Protein AF-A0A809XY96-F1 (afdb_monomer_lite)

Foldseek 3Di:
DPPPQDWDWAAALVNPGTDTDGDDPPVVVVVVNVVRNLDDDPVVVVVLVVLLVVVLVVLLVLLVVLLVVQAADDDPVLSVVLNVLLVVVSVVCSVCLPPPLLVLCPVVSPDSFRNVLVSVLSSVLSNQLSVLSSVVSNDRYSVCSVVCSVPSVVSSVVSSVVSSVVSSCVRVVD

Sequence (174 aa):
MVANTPQMQVTHACGHSAMRVKSQHDTLMEIRIRTARRTLCEACLTAHKAKRDCMVSNSVQRTKEAAAATKLIGSKKQIEWASRIREKWLYIVKRELPTQVLFSFDKVRGADVSPEAIEQAATTVLAVRLAAIDDVVTHSQAAWWIDFRDHLESMVNRLTDVAIKSECSALLNK

Structure (mmCIF, N/CA/C/O backbone):
data_AF-A0A809XY96-F1
#
_entry.id   AF-A0A809XY96-F1
#
loop_
_atom_site.group_PDB
_atom_site.id
_atom_site.type_symbol
_atom_site.label_atom_id
_atom_site.label_alt_id
_atom_site.label_comp_id
_atom_site.label_asym_id
_atom_site.label_entity_id
_atom_site.label_seq_id
_atom_site.pdbx_PDB_ins_code
_atom_site.Cartn_x
_atom_site.Cartn_y
_atom_site.Cartn_z
_atom_site.occupancy
_atom_site.B_iso_or_equiv
_atom_site.auth_seq_id
_atom_site.auth_comp_id
_atom_site.auth_asym_id
_atom_site.auth_atom_id
_atom_site.pdbx_PDB_model_num
ATOM 1 N N . MET A 1 1 ? 47.853 14.401 -22.609 1.00 38.56 1 MET A N 1
ATOM 2 C CA . MET A 1 1 ? 46.687 14.471 -23.516 1.00 38.56 1 MET A CA 1
ATOM 3 C C . MET A 1 1 ? 45.560 13.664 -22.892 1.00 38.56 1 MET A C 1
ATOM 5 O O . MET A 1 1 ? 45.713 12.459 -22.753 1.00 38.56 1 MET A O 1
ATOM 9 N N . VAL A 1 2 ? 44.486 14.305 -22.421 1.00 44.06 2 VAL A N 1
ATOM 10 C CA . VAL A 1 2 ? 43.317 13.579 -21.895 1.00 44.06 2 VAL A CA 1
ATOM 11 C C . VAL A 1 2 ? 42.515 13.112 -23.102 1.00 44.06 2 VAL A C 1
ATOM 13 O O . VAL A 1 2 ? 41.943 13.932 -23.815 1.00 44.06 2 VAL A O 1
ATOM 16 N N . ALA A 1 3 ? 42.536 11.811 -23.384 1.00 49.16 3 ALA A N 1
ATOM 17 C CA . ALA A 1 3 ? 41.718 11.235 -24.439 1.00 49.16 3 ALA A CA 1
ATOM 18 C C . ALA A 1 3 ? 40.238 11.449 -24.083 1.00 49.16 3 ALA A C 1
ATOM 20 O O . ALA A 1 3 ? 39.727 10.844 -23.139 1.00 49.16 3 ALA A O 1
ATOM 21 N N . ASN A 1 4 ? 39.557 12.333 -24.817 1.00 55.75 4 ASN A N 1
ATOM 22 C CA . ASN A 1 4 ? 38.108 12.482 -24.741 1.00 55.75 4 ASN A CA 1
ATOM 23 C C . ASN A 1 4 ? 37.480 11.205 -25.296 1.00 55.75 4 ASN A C 1
ATOM 25 O O . ASN A 1 4 ? 37.310 11.049 -26.502 1.00 55.75 4 ASN A O 1
ATOM 29 N N . THR A 1 5 ? 37.184 10.258 -24.410 1.00 57.81 5 THR A N 1
ATOM 30 C CA . THR A 1 5 ? 36.438 9.053 -24.765 1.00 57.81 5 THR A CA 1
ATOM 31 C C . THR A 1 5 ? 35.071 9.491 -25.300 1.00 57.81 5 THR A C 1
ATOM 33 O O . THR A 1 5 ? 34.410 10.287 -24.620 1.00 57.81 5 THR A O 1
ATOM 36 N N . PRO A 1 6 ? 34.628 9.021 -26.483 1.00 65.25 6 PRO A N 1
ATOM 37 C CA . PRO A 1 6 ? 33.339 9.418 -27.034 1.00 65.25 6 PRO A CA 1
ATOM 38 C C . PRO A 1 6 ? 32.224 9.139 -26.018 1.00 65.25 6 PRO A C 1
ATOM 40 O O . PRO A 1 6 ? 32.164 8.070 -25.402 1.00 65.25 6 PRO A O 1
ATOM 43 N N . GLN A 1 7 ? 31.383 10.147 -25.781 1.00 68.12 7 GLN A N 1
ATOM 44 C CA . GLN A 1 7 ? 30.217 10.024 -24.912 1.00 68.12 7 GLN A CA 1
ATOM 45 C C . GLN A 1 7 ? 29.059 9.471 -25.734 1.00 68.12 7 GLN A C 1
ATOM 47 O O . GLN A 1 7 ? 28.721 10.026 -26.778 1.00 68.12 7 GLN A O 1
ATOM 52 N N . MET A 1 8 ? 28.446 8.397 -25.249 1.00 74.00 8 MET A N 1
ATOM 53 C CA . MET A 1 8 ? 27.261 7.802 -25.855 1.00 74.00 8 MET A CA 1
ATOM 54 C C . MET A 1 8 ? 26.033 8.132 -25.004 1.00 74.00 8 MET A C 1
ATOM 56 O O . MET A 1 8 ? 26.134 8.349 -23.792 1.00 74.00 8 MET A O 1
ATOM 60 N N . GLN A 1 9 ? 24.870 8.192 -25.644 1.00 81.75 9 GLN A N 1
ATOM 61 C CA . GLN A 1 9 ? 23.591 8.412 -24.978 1.00 81.75 9 GLN A CA 1
ATOM 62 C C . GLN A 1 9 ? 22.788 7.117 -24.992 1.00 81.75 9 GLN A C 1
ATOM 64 O O . GLN A 1 9 ? 22.601 6.511 -26.044 1.00 81.75 9 GLN A O 1
ATOM 69 N N . VAL A 1 10 ? 22.323 6.698 -23.818 1.00 81.69 10 VAL A N 1
ATOM 70 C CA . VAL A 1 10 ? 21.462 5.523 -23.660 1.00 81.69 10 VAL A CA 1
ATOM 71 C C . 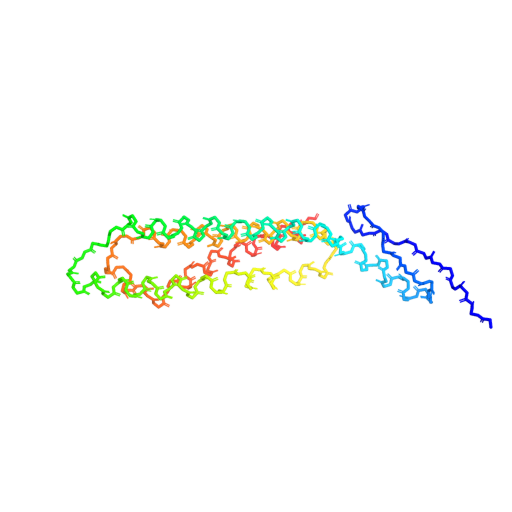VAL A 1 10 ? 20.149 5.972 -23.038 1.00 81.69 10 VAL A C 1
ATOM 73 O O . VAL A 1 10 ? 20.136 6.492 -21.927 1.00 81.69 10 VAL A O 1
ATOM 76 N N . THR A 1 11 ? 19.040 5.780 -23.741 1.00 85.75 11 THR A N 1
ATOM 77 C CA . THR A 1 11 ? 17.718 6.217 -23.279 1.00 85.75 11 THR A CA 1
ATOM 78 C C . THR A 1 11 ? 17.179 5.307 -22.175 1.00 85.75 11 THR A C 1
ATOM 80 O O . THR A 1 11 ? 17.268 4.082 -22.276 1.00 85.75 11 THR A O 1
ATOM 83 N N . HIS A 1 12 ? 16.610 5.904 -21.124 1.00 87.50 12 HIS A N 1
ATOM 84 C CA . HIS A 1 12 ? 15.863 5.175 -20.097 1.00 87.50 12 HIS A CA 1
ATOM 85 C C . HIS A 1 12 ? 14.611 4.504 -20.676 1.00 87.50 12 HIS A C 1
ATOM 87 O O . HIS A 1 12 ? 14.093 4.920 -21.713 1.00 87.50 12 HIS A O 1
ATOM 93 N N . ALA A 1 13 ? 14.065 3.525 -19.955 1.00 85.50 13 ALA A N 1
ATOM 94 C CA . ALA A 1 13 ? 12.859 2.793 -20.346 1.00 85.50 13 ALA A CA 1
ATOM 95 C C . ALA A 1 13 ? 11.656 3.707 -20.645 1.00 85.50 13 ALA A C 1
ATOM 97 O O . ALA A 1 13 ? 10.836 3.402 -21.502 1.00 85.50 13 ALA A O 1
ATOM 98 N N . CYS A 1 14 ? 11.565 4.846 -19.954 1.00 84.44 14 CYS A N 1
ATOM 99 C CA . CYS A 1 14 ? 10.490 5.823 -20.118 1.00 84.44 14 CYS A CA 1
ATOM 100 C C . CYS A 1 14 ? 10.635 6.733 -21.347 1.00 84.44 14 CYS A C 1
ATOM 102 O O . CYS A 1 14 ? 9.765 7.562 -21.579 1.00 84.44 14 CYS A O 1
ATOM 104 N N . GLY A 1 15 ? 11.748 6.684 -22.086 1.00 84.31 15 GLY A N 1
ATOM 105 C CA . GLY A 1 15 ? 11.972 7.534 -23.265 1.00 84.31 15 GLY A CA 1
ATOM 106 C C . GLY A 1 15 ? 12.266 9.017 -22.979 1.00 84.31 15 GLY A C 1
ATOM 107 O O . GLY A 1 15 ? 12.839 9.692 -23.826 1.00 84.31 15 GLY A O 1
ATOM 108 N N . HIS A 1 16 ? 11.929 9.529 -21.791 1.00 84.69 16 HIS A N 1
ATOM 109 C CA . HIS A 1 16 ? 12.021 10.959 -21.456 1.00 84.69 16 HIS A CA 1
ATOM 110 C C . HIS A 1 16 ? 13.439 11.532 -21.349 1.00 84.69 16 HIS A C 1
ATOM 112 O O . HIS A 1 16 ? 13.625 12.737 -21.503 1.00 84.69 16 HIS A O 1
ATOM 118 N N . SER A 1 17 ? 14.441 10.714 -21.024 1.00 83.44 17 SER A N 1
ATOM 119 C CA . SER A 1 17 ? 15.819 11.185 -20.903 1.00 83.44 17 SER A CA 1
ATOM 120 C C . SER A 1 17 ? 16.831 10.105 -21.257 1.00 83.44 17 SER A C 1
ATOM 122 O O . SER A 1 17 ? 16.556 8.902 -21.174 1.00 83.44 17 SER A O 1
ATOM 124 N N . ALA A 1 18 ? 18.024 10.555 -21.645 1.00 82.56 18 ALA A N 1
ATOM 125 C CA . ALA A 1 18 ? 19.158 9.693 -21.922 1.00 82.56 18 ALA A CA 1
ATOM 126 C C . ALA A 1 18 ? 20.246 9.833 -20.854 1.00 82.56 18 ALA A C 1
ATOM 128 O O . ALA A 1 18 ? 20.641 10.934 -20.469 1.00 82.56 18 ALA A O 1
ATOM 129 N N . MET A 1 19 ? 20.763 8.694 -20.410 1.00 79.75 19 MET A N 1
ATOM 130 C CA . MET A 1 19 ? 21.943 8.591 -19.573 1.00 79.75 19 MET A CA 1
ATOM 131 C C . MET A 1 19 ? 23.186 8.810 -20.437 1.00 79.75 19 MET A C 1
ATOM 133 O O . MET A 1 19 ? 23.412 8.097 -21.419 1.00 79.75 19 MET A O 1
ATOM 137 N N . ARG A 1 20 ? 24.017 9.786 -20.060 1.00 78.31 20 ARG A N 1
ATOM 138 C CA . ARG A 1 20 ? 25.337 9.967 -20.672 1.00 78.31 20 ARG A CA 1
ATOM 139 C C . ARG A 1 20 ? 26.291 8.932 -20.100 1.00 78.31 20 ARG A C 1
ATOM 141 O O . ARG A 1 20 ? 26.552 8.912 -18.898 1.00 78.31 20 ARG A O 1
ATOM 148 N N . VAL A 1 21 ? 26.826 8.084 -20.965 1.00 79.12 21 VAL A N 1
ATOM 149 C CA . VAL A 1 21 ? 27.772 7.038 -20.583 1.00 79.12 21 VAL A CA 1
ATOM 150 C C . VAL A 1 21 ? 29.078 7.235 -21.339 1.00 79.12 21 VAL A C 1
ATOM 152 O O . VAL A 1 21 ? 29.092 7.591 -22.516 1.00 79.12 21 VAL A O 1
ATOM 155 N N . LYS A 1 22 ? 30.203 7.036 -20.649 1.00 78.44 22 LYS A N 1
ATOM 156 C CA . LYS A 1 22 ? 31.502 6.949 -21.324 1.00 78.44 22 LYS A CA 1
ATOM 157 C C . LYS A 1 22 ? 31.507 5.666 -22.146 1.00 78.44 22 LYS A C 1
ATOM 159 O O . LYS A 1 22 ? 31.101 4.638 -21.606 1.00 78.44 22 LYS A O 1
ATOM 164 N N . SER A 1 23 ? 31.979 5.716 -23.389 1.00 74.00 23 SER A N 1
ATOM 165 C CA . SER A 1 23 ? 32.226 4.500 -24.165 1.00 74.00 23 SER A CA 1
ATOM 166 C C . SER A 1 23 ? 33.190 3.588 -23.394 1.00 74.00 23 SER A C 1
ATOM 168 O O . SER A 1 23 ? 34.239 4.039 -22.931 1.00 74.00 23 SER A O 1
ATOM 170 N N . GLN A 1 24 ? 32.813 2.324 -23.206 1.00 75.94 24 GLN A N 1
ATOM 171 C CA . GLN A 1 24 ? 33.627 1.279 -22.566 1.00 75.94 24 GLN A CA 1
ATOM 172 C C . GLN A 1 24 ? 33.631 0.031 -23.459 1.00 75.94 24 GLN A C 1
ATOM 174 O O . GLN A 1 24 ? 32.971 0.030 -24.494 1.00 75.94 24 GLN A O 1
ATOM 179 N N . HIS A 1 25 ? 34.347 -1.023 -23.053 1.00 79.69 25 HIS A N 1
ATOM 180 C CA . HIS A 1 25 ? 34.259 -2.339 -23.696 1.00 79.69 25 HIS A CA 1
ATOM 181 C C . HIS A 1 25 ? 32.806 -2.819 -23.822 1.00 79.69 25 HIS A C 1
ATOM 183 O O . HIS A 1 25 ? 31.991 -2.578 -22.925 1.00 79.69 25 HIS A O 1
ATOM 189 N N . ASP A 1 26 ? 32.524 -3.541 -24.906 1.00 80.06 26 ASP A N 1
ATOM 190 C CA . ASP A 1 26 ? 31.181 -3.935 -25.347 1.00 80.06 26 ASP A CA 1
ATOM 191 C C . ASP A 1 26 ? 30.330 -4.548 -24.229 1.00 80.06 26 ASP A C 1
ATOM 193 O O . ASP A 1 26 ? 29.201 -4.117 -24.007 1.00 80.06 26 ASP A O 1
ATOM 197 N N . THR A 1 27 ? 30.893 -5.448 -23.417 1.00 81.31 27 THR A N 1
ATOM 198 C CA . THR A 1 27 ? 30.179 -6.075 -22.291 1.00 81.31 27 THR A CA 1
ATOM 199 C C . THR A 1 27 ? 29.677 -5.061 -21.255 1.00 81.31 27 THR A C 1
ATOM 201 O O . THR A 1 27 ? 28.559 -5.173 -20.752 1.00 81.31 27 THR A O 1
ATOM 204 N N . LEU A 1 28 ? 30.476 -4.039 -20.924 1.00 82.00 28 LEU A N 1
ATOM 205 C CA . LEU A 1 28 ? 30.060 -2.992 -19.982 1.00 82.00 28 LEU A CA 1
ATOM 206 C C . LEU A 1 28 ? 29.006 -2.075 -20.604 1.00 82.00 28 LEU A C 1
ATOM 208 O O . LEU A 1 28 ? 28.099 -1.617 -19.905 1.00 82.00 28 LEU A O 1
ATOM 212 N N . MET A 1 29 ? 29.103 -1.818 -21.909 1.00 82.00 29 MET A N 1
ATOM 213 C CA . MET A 1 29 ? 28.089 -1.058 -22.639 1.00 82.00 29 MET A CA 1
ATOM 214 C C . MET A 1 29 ? 26.757 -1.800 -22.697 1.00 82.00 29 MET A C 1
ATOM 216 O O . MET A 1 29 ? 25.725 -1.204 -22.388 1.00 82.00 29 MET A O 1
ATOM 220 N N . GLU A 1 30 ? 26.763 -3.103 -22.963 1.00 83.62 30 GLU A N 1
ATOM 221 C CA . GLU A 1 30 ? 25.562 -3.938 -22.914 1.00 83.62 30 GLU A CA 1
ATOM 222 C C . GLU A 1 30 ? 24.899 -3.923 -21.536 1.00 83.62 30 GLU A C 1
ATOM 224 O O . GLU A 1 30 ? 23.676 -3.793 -21.444 1.00 83.62 30 GLU A O 1
A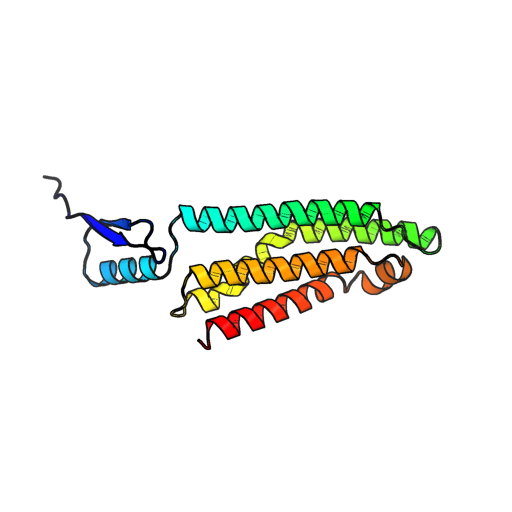TOM 229 N N . ILE A 1 31 ? 25.686 -3.992 -20.455 1.00 84.69 31 ILE A N 1
ATOM 230 C CA . ILE A 1 31 ? 25.160 -3.887 -19.087 1.00 84.69 31 ILE A CA 1
ATOM 231 C C . ILE A 1 31 ? 24.466 -2.537 -18.882 1.00 84.69 31 ILE A C 1
ATOM 233 O O . ILE A 1 31 ? 23.356 -2.498 -18.350 1.00 84.69 31 ILE A O 1
ATOM 237 N N . ARG A 1 32 ? 25.065 -1.424 -19.323 1.00 82.88 32 ARG A N 1
ATOM 238 C CA . ARG A 1 32 ? 24.444 -0.094 -19.185 1.00 82.88 32 ARG A CA 1
ATOM 239 C C . ARG A 1 32 ? 23.175 0.049 -20.019 1.00 82.88 32 ARG A C 1
ATOM 241 O O . ARG A 1 32 ? 22.190 0.581 -19.513 1.00 82.88 32 ARG A O 1
ATOM 248 N N . ILE A 1 33 ? 23.176 -0.455 -21.251 1.00 83.50 33 ILE A N 1
ATOM 249 C CA . ILE A 1 33 ? 21.995 -0.474 -22.125 1.00 83.50 33 ILE A CA 1
ATOM 250 C C . ILE A 1 33 ? 20.871 -1.285 -21.480 1.00 83.50 33 ILE A C 1
ATOM 252 O O . ILE A 1 33 ? 19.732 -0.820 -21.410 1.00 83.50 33 ILE A O 1
ATOM 256 N N . ARG A 1 34 ? 21.187 -2.466 -20.942 1.00 83.75 34 ARG A N 1
ATOM 257 C CA . ARG A 1 34 ? 20.223 -3.314 -20.234 1.00 83.75 34 ARG A CA 1
ATOM 258 C C . ARG A 1 34 ? 19.663 -2.619 -18.994 1.00 83.75 34 ARG A C 1
ATOM 260 O O . ARG A 1 34 ? 18.456 -2.646 -18.781 1.00 83.75 34 ARG A O 1
ATOM 267 N N . THR A 1 35 ? 20.512 -1.961 -18.209 1.00 83.06 35 THR A N 1
ATOM 268 C CA . THR A 1 35 ? 20.085 -1.199 -17.027 1.00 83.06 35 THR A CA 1
ATOM 269 C C . THR A 1 35 ? 19.172 -0.039 -17.407 1.00 83.06 35 THR A C 1
ATOM 271 O O . THR A 1 35 ? 18.123 0.137 -16.791 1.00 83.06 35 THR A O 1
ATOM 274 N N . ALA A 1 36 ? 19.509 0.728 -18.444 1.00 83.56 36 ALA A N 1
ATOM 275 C CA . ALA A 1 36 ? 18.676 1.837 -18.899 1.00 83.56 36 ALA A CA 1
ATOM 276 C C . ALA A 1 36 ? 17.294 1.359 -19.376 1.00 83.56 36 ALA A C 1
ATOM 278 O O . ALA A 1 36 ? 16.284 1.949 -19.003 1.00 83.56 36 ALA A O 1
ATOM 279 N N . ARG A 1 37 ? 17.225 0.227 -20.090 1.00 82.94 37 ARG A N 1
ATOM 280 C CA . ARG A 1 37 ? 15.957 -0.407 -20.503 1.00 82.94 37 ARG A CA 1
ATOM 281 C C . ARG A 1 37 ? 15.093 -0.900 -19.338 1.00 82.94 37 ARG A C 1
ATOM 283 O O . ARG A 1 37 ? 13.893 -1.071 -19.512 1.00 82.94 37 ARG A O 1
ATOM 290 N N . ARG A 1 38 ? 15.681 -1.114 -18.160 1.00 83.62 38 ARG A N 1
ATOM 291 C CA . ARG A 1 38 ? 14.994 -1.611 -16.954 1.00 83.62 38 ARG A CA 1
ATOM 292 C C . ARG A 1 38 ? 14.758 -0.540 -15.893 1.00 83.62 38 ARG A C 1
ATOM 294 O O . ARG A 1 38 ? 14.223 -0.841 -14.831 1.00 83.62 38 ARG A O 1
ATOM 301 N N . THR A 1 39 ? 15.166 0.701 -16.143 1.00 84.88 39 THR A N 1
ATOM 302 C CA . THR A 1 39 ? 15.065 1.788 -15.163 1.00 84.88 39 THR A CA 1
ATOM 303 C C . THR A 1 39 ? 14.345 2.989 -15.750 1.00 84.88 39 THR A C 1
ATOM 305 O O . THR A 1 39 ? 14.593 3.406 -16.883 1.00 84.88 39 THR A O 1
ATOM 308 N N . LEU A 1 40 ? 13.446 3.565 -14.955 1.00 87.44 40 LEU A N 1
ATOM 309 C CA . LEU A 1 40 ? 12.868 4.873 -15.236 1.00 87.44 40 LEU A CA 1
ATOM 310 C C . LEU A 1 40 ? 13.910 5.966 -14.978 1.00 87.44 40 LEU A C 1
ATOM 312 O O . LEU A 1 40 ? 14.843 5.778 -14.193 1.00 87.44 40 LEU A O 1
ATOM 316 N N . CYS A 1 41 ? 13.736 7.121 -15.618 1.00 89.19 41 CYS A N 1
ATOM 317 C CA . CYS A 1 41 ? 14.524 8.294 -15.268 1.00 89.19 41 CYS A CA 1
ATOM 318 C C . CYS A 1 41 ? 14.138 8.825 -13.877 1.00 89.19 41 CYS A C 1
ATOM 320 O O . CYS A 1 41 ? 13.047 8.560 -13.364 1.00 89.19 41 CYS A O 1
ATOM 322 N N . GLU A 1 42 ? 15.020 9.628 -13.283 1.00 89.06 42 GLU A N 1
ATOM 323 C CA . GLU A 1 42 ? 14.821 10.209 -11.951 1.00 89.06 42 GLU A CA 1
ATOM 324 C C . GLU A 1 42 ? 13.525 11.027 -11.838 1.00 89.06 42 GLU A C 1
ATOM 326 O O . GLU A 1 42 ? 12.823 10.931 -10.831 1.00 89.06 42 GLU A O 1
ATOM 331 N N . ALA A 1 43 ? 13.152 11.771 -12.885 1.00 89.38 43 ALA A N 1
ATOM 332 C CA . ALA A 1 43 ? 11.911 12.544 -12.905 1.00 89.38 43 ALA A CA 1
ATOM 333 C C . ALA A 1 43 ? 10.668 11.641 -12.801 1.00 89.38 43 ALA A C 1
ATOM 335 O O . ALA A 1 43 ? 9.773 11.914 -12.002 1.00 89.38 43 ALA A O 1
ATOM 336 N N . CYS A 1 44 ? 10.633 10.531 -13.545 1.00 89.75 44 CYS A N 1
ATOM 337 C CA . CYS A 1 44 ? 9.545 9.553 -13.472 1.00 89.75 44 CYS A CA 1
ATOM 338 C C . CYS A 1 44 ? 9.491 8.855 -12.110 1.00 89.75 44 CYS A C 1
ATOM 340 O O . CYS A 1 44 ? 8.416 8.738 -11.526 1.00 89.75 44 CYS A O 1
ATOM 342 N N . LEU A 1 45 ? 10.642 8.438 -11.571 1.00 88.56 45 LEU A N 1
ATOM 343 C CA . LEU A 1 45 ? 10.707 7.844 -10.231 1.00 88.56 45 LEU A CA 1
ATOM 344 C C . LEU A 1 45 ? 10.207 8.819 -9.161 1.00 88.56 45 LEU A C 1
ATOM 346 O O . LEU A 1 45 ? 9.450 8.431 -8.272 1.00 88.56 45 LEU A O 1
ATOM 350 N N . THR A 1 46 ? 10.581 10.093 -9.274 1.00 89.62 46 THR A N 1
ATOM 351 C CA . THR A 1 46 ? 10.135 11.153 -8.365 1.00 89.62 46 THR A CA 1
ATOM 352 C C . THR A 1 46 ? 8.633 11.387 -8.477 1.00 89.62 46 THR A C 1
ATOM 354 O O . THR A 1 46 ? 7.972 11.516 -7.452 1.00 89.62 46 THR A O 1
ATOM 357 N N . ALA A 1 47 ? 8.067 11.377 -9.687 1.00 90.06 47 ALA A N 1
ATOM 358 C CA . ALA A 1 47 ? 6.627 11.516 -9.892 1.00 90.06 47 ALA A CA 1
ATOM 359 C C . ALA A 1 47 ? 5.837 10.353 -9.263 1.00 90.06 47 ALA A C 1
ATOM 361 O O . ALA A 1 47 ? 4.864 10.585 -8.542 1.00 90.06 47 ALA A O 1
ATOM 362 N N . HIS A 1 48 ? 6.284 9.108 -9.461 1.00 90.44 48 HIS A N 1
ATOM 363 C CA . HIS A 1 48 ? 5.680 7.931 -8.819 1.00 90.44 48 HIS A CA 1
ATOM 364 C C . HIS A 1 48 ? 5.794 7.982 -7.298 1.00 90.44 48 HIS A C 1
ATOM 366 O O . HIS A 1 48 ? 4.826 7.704 -6.587 1.00 90.44 48 HIS A O 1
ATOM 372 N N . LYS A 1 49 ? 6.957 8.391 -6.781 1.00 88.94 49 LYS A N 1
ATOM 373 C CA . LYS A 1 49 ? 7.159 8.590 -5.346 1.00 88.94 49 LYS A CA 1
ATOM 374 C C . LYS A 1 49 ? 6.220 9.664 -4.793 1.00 88.94 49 LYS A C 1
ATOM 376 O O . LYS A 1 49 ? 5.505 9.386 -3.840 1.00 88.94 49 LYS A O 1
ATOM 381 N N . ALA A 1 50 ? 6.143 10.831 -5.429 1.00 89.38 50 ALA A N 1
ATOM 382 C CA . ALA A 1 50 ? 5.262 11.921 -5.015 1.00 89.38 50 ALA A CA 1
ATOM 383 C C . ALA A 1 50 ? 3.782 11.508 -5.030 1.00 89.38 50 ALA A C 1
ATOM 385 O O . ALA A 1 50 ? 3.034 11.845 -4.112 1.00 89.38 50 ALA A O 1
ATOM 386 N N . LYS A 1 51 ? 3.360 10.722 -6.030 1.00 91.00 51 LYS A N 1
ATOM 387 C CA . LYS A 1 51 ? 2.010 10.143 -6.090 1.00 91.00 51 LYS A CA 1
ATOM 388 C C . LYS A 1 51 ? 1.731 9.256 -4.874 1.00 91.00 51 LYS A C 1
ATOM 390 O O . LYS A 1 51 ? 0.698 9.423 -4.227 1.00 91.00 51 LYS A O 1
ATOM 395 N N . ARG A 1 52 ? 2.653 8.351 -4.531 1.00 91.12 52 ARG A N 1
ATOM 396 C CA . ARG A 1 52 ? 2.523 7.478 -3.352 1.00 91.12 52 ARG A CA 1
ATOM 397 C C . ARG A 1 52 ? 2.551 8.262 -2.042 1.00 91.12 52 ARG A C 1
ATOM 399 O O . ARG A 1 52 ? 1.704 8.022 -1.188 1.00 91.12 52 ARG A O 1
ATOM 406 N N . ASP A 1 53 ? 3.453 9.228 -1.905 1.00 89.25 53 ASP A N 1
ATOM 407 C CA . ASP A 1 53 ? 3.553 10.079 -0.716 1.00 89.25 53 ASP A CA 1
ATOM 408 C C . ASP A 1 53 ? 2.253 10.876 -0.497 1.00 89.25 53 ASP A C 1
ATOM 410 O O . ASP A 1 53 ? 1.740 10.944 0.622 1.00 89.25 53 ASP A O 1
ATOM 414 N N . CYS A 1 54 ? 1.654 11.396 -1.574 1.00 90.75 54 CYS A N 1
ATOM 415 C CA . CYS A 1 54 ? 0.343 12.044 -1.542 1.00 90.75 54 CYS A CA 1
ATOM 416 C C . CYS A 1 54 ? -0.766 11.077 -1.086 1.00 90.75 54 CYS A C 1
ATOM 418 O O . CYS A 1 54 ? -1.558 11.417 -0.207 1.00 90.75 54 CYS A O 1
ATOM 420 N N . MET A 1 55 ? -0.797 9.846 -1.615 1.00 90.50 55 MET A N 1
ATOM 421 C CA . MET A 1 55 ? -1.763 8.821 -1.191 1.00 90.50 55 MET A CA 1
ATOM 422 C C . MET A 1 55 ? -1.636 8.481 0.296 1.00 90.50 55 MET A C 1
ATOM 424 O O . MET A 1 55 ? -2.651 8.402 0.988 1.00 90.50 55 MET A O 1
ATOM 428 N N . VAL A 1 56 ? -0.408 8.314 0.795 1.00 88.56 56 VAL A N 1
ATOM 429 C CA . VAL A 1 56 ? -0.156 8.044 2.217 1.00 88.56 56 VAL A CA 1
ATOM 430 C C . VAL A 1 56 ? -0.596 9.227 3.070 1.00 88.56 56 VAL A C 1
ATOM 432 O O . VAL A 1 56 ? -1.297 9.023 4.055 1.00 88.56 56 VAL A O 1
ATOM 435 N N . SER A 1 57 ? -0.235 10.456 2.694 1.00 87.38 57 SER A N 1
ATOM 436 C CA . SER A 1 57 ? -0.629 11.662 3.433 1.00 87.38 57 SER A CA 1
ATOM 437 C C . SER A 1 57 ? -2.153 11.790 3.538 1.00 87.38 57 SER A C 1
ATOM 439 O O . SER A 1 57 ? -2.694 11.936 4.637 1.00 87.38 57 SER A O 1
ATOM 441 N N . ASN A 1 58 ? -2.853 11.636 2.409 1.00 88.56 58 ASN A N 1
ATOM 442 C CA . ASN A 1 58 ? -4.311 11.706 2.355 1.00 88.56 58 ASN A CA 1
ATOM 443 C C . ASN A 1 58 ? -4.964 10.593 3.177 1.00 88.56 58 ASN A C 1
ATOM 445 O O . ASN A 1 58 ? -5.894 10.862 3.932 1.00 88.56 58 ASN A O 1
ATOM 449 N N . SER A 1 59 ? -4.474 9.354 3.068 1.00 87.19 59 SER A N 1
ATOM 450 C CA . SER A 1 59 ? -4.997 8.247 3.869 1.00 87.19 59 SER A CA 1
ATOM 451 C C . SER A 1 59 ? -4.760 8.491 5.354 1.00 87.19 59 SER A C 1
ATOM 453 O O . SER A 1 59 ? -5.725 8.471 6.095 1.00 87.19 59 SER A O 1
ATOM 455 N N . VAL A 1 60 ? -3.551 8.861 5.792 1.00 85.00 60 VAL A N 1
ATOM 456 C CA . VAL A 1 60 ? -3.268 9.162 7.208 1.00 85.00 60 VAL A CA 1
ATOM 457 C C . VAL A 1 60 ? -4.214 10.227 7.763 1.00 85.00 60 VAL A C 1
ATOM 459 O O . VAL A 1 60 ? -4.673 10.100 8.901 1.00 85.00 60 VAL A O 1
ATOM 462 N N . GLN A 1 61 ? -4.508 11.271 6.986 1.00 85.12 61 GLN A N 1
ATOM 463 C CA . GLN A 1 61 ? -5.459 12.299 7.394 1.00 85.12 61 GLN A CA 1
ATOM 464 C C . GLN A 1 61 ? -6.876 11.726 7.538 1.00 85.12 61 GLN A C 1
ATOM 466 O O . GLN A 1 61 ? -7.472 11.854 8.608 1.00 85.12 61 GLN A O 1
ATOM 471 N N . ARG A 1 62 ? -7.377 11.007 6.524 1.00 86.44 62 ARG A N 1
ATOM 472 C CA . ARG A 1 62 ? -8.690 10.341 6.586 1.00 86.44 62 ARG A CA 1
ATOM 473 C C . ARG A 1 62 ? -8.780 9.339 7.728 1.00 86.44 62 ARG A C 1
ATOM 475 O O . ARG A 1 62 ? -9.785 9.302 8.422 1.00 86.44 62 ARG A O 1
ATOM 482 N N . THR A 1 63 ? -7.737 8.550 7.960 1.00 85.25 63 THR A N 1
ATOM 483 C CA . THR A 1 63 ? -7.686 7.559 9.031 1.00 85.25 63 THR A CA 1
ATOM 484 C C . THR A 1 63 ? -7.777 8.238 10.398 1.00 85.25 63 THR A C 1
ATOM 486 O O . THR A 1 63 ? -8.485 7.752 11.275 1.00 85.25 63 THR A O 1
ATOM 489 N N . LYS A 1 64 ? -7.113 9.387 10.598 1.00 83.62 64 LYS A N 1
ATOM 490 C CA . LYS A 1 64 ? -7.244 10.181 11.833 1.00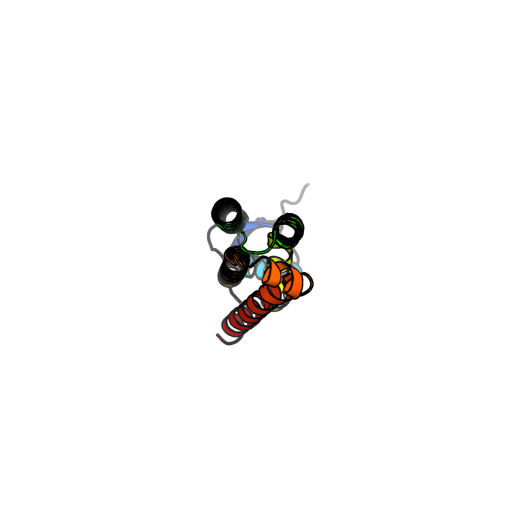 83.62 64 LYS A CA 1
ATOM 491 C C . LYS A 1 64 ? -8.653 10.740 12.014 1.00 83.62 64 LYS A C 1
ATOM 493 O O . LYS A 1 64 ? -9.188 10.683 13.118 1.00 83.62 64 LYS A O 1
ATOM 498 N N . GLU A 1 65 ? -9.250 11.265 10.949 1.00 86.31 65 GLU A N 1
ATOM 499 C CA . GLU A 1 65 ? -10.617 11.800 10.968 1.00 86.31 65 GLU A CA 1
ATOM 500 C C . GLU A 1 65 ? -11.643 10.698 11.248 1.00 86.31 65 GLU A C 1
ATOM 502 O O . GLU A 1 65 ? -12.466 10.834 12.152 1.00 86.31 65 GLU A O 1
ATOM 507 N N . ALA A 1 66 ? -11.534 9.559 10.560 1.00 83.06 66 ALA A N 1
ATOM 508 C CA . ALA A 1 66 ? -12.328 8.363 10.815 1.00 83.06 66 ALA A CA 1
ATOM 509 C C . ALA A 1 66 ? -12.116 7.852 12.243 1.00 83.06 66 ALA A C 1
ATOM 511 O O . ALA A 1 66 ? -13.069 7.422 12.903 1.00 83.06 66 ALA A O 1
ATOM 512 N N . ALA A 1 67 ? -10.885 7.951 12.756 1.00 83.25 67 ALA A N 1
ATOM 513 C CA . ALA A 1 67 ? -10.583 7.590 14.126 1.00 83.25 67 ALA A CA 1
ATOM 514 C C . ALA A 1 67 ? -11.331 8.452 15.142 1.00 83.25 67 ALA A C 1
ATOM 516 O O . ALA A 1 67 ? -11.987 7.923 16.039 1.00 83.25 67 ALA A O 1
ATOM 517 N N . ALA A 1 68 ? -11.293 9.767 14.951 1.00 83.69 68 ALA A N 1
ATOM 518 C CA . ALA A 1 68 ? -12.005 10.719 15.789 1.00 83.69 68 ALA A CA 1
ATOM 519 C C . ALA A 1 68 ? -13.536 10.589 15.668 1.00 83.69 68 ALA A C 1
ATOM 521 O O . ALA A 1 68 ? -14.245 10.721 16.665 1.00 83.69 68 ALA A O 1
ATOM 522 N N . ALA A 1 69 ? -14.051 10.304 14.468 1.00 86.31 69 ALA A N 1
ATOM 523 C CA . ALA A 1 69 ? -15.485 10.181 14.211 1.00 86.31 69 ALA A CA 1
ATOM 524 C C . ALA A 1 69 ? -16.085 8.874 14.757 1.00 86.31 69 ALA A C 1
ATOM 526 O O . ALA A 1 69 ? -17.223 8.852 15.232 1.00 86.31 69 ALA A O 1
ATOM 527 N N . THR A 1 70 ? -15.327 7.777 14.715 1.00 89.00 70 THR A N 1
ATOM 528 C CA . THR A 1 70 ? -15.807 6.464 15.162 1.00 89.00 70 THR A CA 1
ATOM 529 C C . THR A 1 70 ? -15.717 6.367 16.682 1.00 89.00 70 THR A C 1
ATOM 531 O O . THR A 1 70 ? -14.660 6.059 17.243 1.00 89.00 70 THR A O 1
ATOM 534 N N . LYS A 1 71 ? -16.845 6.611 17.354 1.00 91.12 71 LYS A N 1
ATOM 535 C CA . LYS A 1 71 ? -16.978 6.406 18.801 1.00 91.12 71 LYS A CA 1
ATOM 536 C C . LYS A 1 71 ? -16.970 4.916 19.127 1.00 91.12 71 LYS A C 1
ATOM 538 O O . LYS A 1 71 ? -17.729 4.145 18.542 1.00 91.12 71 LYS A O 1
ATOM 543 N N . LEU A 1 72 ? -16.135 4.532 20.090 1.00 94.38 72 LEU A N 1
ATOM 544 C CA . LEU A 1 72 ? -16.084 3.161 20.581 1.00 94.38 72 LEU A CA 1
ATOM 545 C C . LEU A 1 72 ? -17.299 2.847 21.461 1.00 94.38 72 LEU A C 1
ATOM 547 O O . LEU A 1 72 ? -17.679 3.640 22.322 1.00 94.38 72 LEU A O 1
ATOM 551 N N . ILE A 1 73 ? -17.878 1.669 21.254 1.00 96.12 73 ILE A N 1
ATOM 552 C CA . ILE A 1 73 ? -19.053 1.154 21.953 1.00 96.12 73 ILE A CA 1
ATOM 553 C C . ILE A 1 73 ? -18.606 0.002 22.856 1.00 96.12 73 ILE A C 1
ATOM 555 O O . ILE A 1 73 ? -17.924 -0.922 22.412 1.00 96.12 73 ILE A O 1
ATOM 559 N N . GLY A 1 74 ? -18.970 0.062 24.135 1.00 96.06 74 GLY A N 1
ATOM 560 C CA . GLY A 1 74 ? -18.637 -0.952 25.133 1.00 96.06 74 GLY A CA 1
ATOM 561 C C . GLY A 1 74 ? -18.708 -0.401 26.554 1.00 96.06 74 GLY A C 1
ATOM 562 O O . GLY A 1 74 ? -19.132 0.732 26.781 1.00 96.06 74 GLY A O 1
ATOM 563 N N . SER A 1 75 ? -18.269 -1.192 27.532 1.00 97.44 75 SER A N 1
ATOM 564 C CA . SER A 1 75 ? -18.103 -0.689 28.899 1.00 97.44 75 SER A CA 1
ATOM 565 C C . SER A 1 75 ? -16.998 0.372 28.968 1.00 97.44 75 SER A C 1
ATOM 567 O O . SER A 1 75 ? -16.069 0.371 28.160 1.00 97.44 75 SER A O 1
ATOM 569 N N . LYS A 1 76 ? -17.036 1.239 29.989 1.00 96.44 76 LYS A N 1
ATOM 570 C CA . LYS A 1 76 ? -16.008 2.277 30.202 1.00 96.44 76 LYS A CA 1
ATOM 571 C C . LYS A 1 76 ? -14.581 1.708 30.170 1.00 96.44 76 LYS A C 1
ATOM 573 O O . LYS A 1 76 ? -13.713 2.278 29.518 1.00 96.44 76 LYS A O 1
ATOM 578 N N . LYS A 1 77 ? -14.359 0.557 30.819 1.00 96.06 77 LYS A N 1
ATOM 579 C CA . LYS A 1 77 ? -13.056 -0.131 30.836 1.00 96.06 77 LYS A CA 1
ATOM 580 C C . LYS A 1 77 ? -12.650 -0.644 29.451 1.00 96.06 77 LYS A C 1
ATOM 582 O O . LYS A 1 77 ? -11.496 -0.489 29.065 1.00 96.06 77 LYS A O 1
ATOM 587 N N . GLN A 1 78 ? -13.584 -1.233 28.701 1.00 97.00 78 GLN A N 1
ATOM 588 C CA . GLN A 1 78 ? -13.305 -1.711 27.344 1.00 97.00 78 GLN A CA 1
ATOM 589 C C . GLN A 1 78 ? -12.976 -0.553 26.404 1.00 97.00 78 GLN A C 1
ATOM 591 O O . GLN A 1 78 ? -12.011 -0.645 25.656 1.00 97.00 78 GLN A O 1
ATOM 596 N N . ILE A 1 79 ? -13.739 0.542 26.466 1.00 97.12 79 ILE A N 1
ATOM 597 C CA . ILE A 1 79 ? -13.510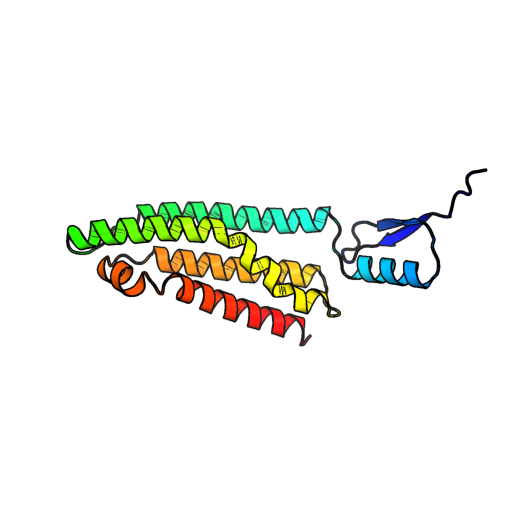 1.731 25.637 1.00 97.12 79 ILE A CA 1
ATOM 598 C C . ILE A 1 79 ? -12.119 2.311 25.899 1.00 97.12 79 ILE A C 1
ATOM 600 O O . ILE A 1 79 ? -11.382 2.578 24.950 1.00 97.12 79 ILE A O 1
ATOM 604 N N . GLU A 1 80 ? -11.735 2.478 27.167 1.00 96.25 80 GLU A N 1
ATOM 605 C CA . GLU A 1 80 ? -10.413 3.000 27.520 1.00 96.25 80 GLU A CA 1
ATOM 606 C C . GLU A 1 80 ? -9.289 2.104 26.980 1.00 96.25 80 GLU A C 1
ATOM 608 O O . GLU A 1 80 ? -8.333 2.592 26.375 1.00 96.25 80 GLU A O 1
ATOM 613 N N . TRP A 1 81 ? -9.418 0.785 27.138 1.00 96.69 81 TRP A N 1
ATOM 614 C CA . TRP A 1 81 ? -8.403 -0.149 26.662 1.00 96.69 81 TRP A CA 1
ATOM 615 C C . TRP A 1 81 ? -8.324 -0.201 25.130 1.00 96.69 81 TRP A C 1
ATOM 617 O O . TRP A 1 81 ? -7.238 -0.057 24.565 1.00 96.69 81 TRP A O 1
ATOM 627 N N . ALA A 1 82 ? -9.465 -0.330 24.452 1.00 96.19 82 ALA A N 1
ATOM 628 C CA . ALA A 1 82 ? -9.553 -0.326 22.995 1.00 96.19 82 ALA A CA 1
ATOM 629 C C . ALA A 1 82 ? -8.998 0.971 22.385 1.00 96.19 82 ALA A C 1
ATOM 631 O O . ALA A 1 82 ? -8.331 0.923 21.354 1.00 96.19 82 ALA A O 1
ATOM 632 N N . SER A 1 83 ? -9.183 2.117 23.051 1.00 93.75 83 SER A N 1
ATOM 633 C CA . SER A 1 83 ? -8.611 3.395 22.602 1.00 93.75 83 SER A CA 1
ATOM 634 C C . SER A 1 83 ? -7.081 3.355 22.571 1.00 93.75 83 SER A C 1
ATOM 636 O O . SER A 1 83 ? -6.479 3.750 21.574 1.00 93.75 83 SER A O 1
ATOM 638 N N . ARG A 1 84 ? -6.447 2.802 23.617 1.00 94.50 84 ARG A N 1
ATOM 639 C CA . ARG A 1 84 ? -4.981 2.638 23.679 1.00 94.50 84 ARG A CA 1
ATOM 640 C C . ARG A 1 84 ? -4.466 1.659 22.621 1.00 94.50 84 ARG A C 1
ATOM 642 O O . ARG A 1 84 ? -3.413 1.893 22.033 1.00 94.50 84 ARG A O 1
ATOM 649 N N . ILE A 1 85 ? -5.201 0.570 22.371 1.00 94.44 85 ILE A N 1
ATOM 650 C CA . ILE A 1 85 ? -4.869 -0.398 21.312 1.00 94.44 85 ILE A CA 1
ATOM 651 C C . ILE A 1 85 ? -4.898 0.295 19.947 1.00 94.44 85 ILE A C 1
ATOM 653 O O . ILE A 1 85 ? -3.924 0.216 19.200 1.00 94.44 85 ILE A O 1
ATOM 657 N N . ARG A 1 86 ? -5.982 1.017 19.650 1.00 91.75 86 ARG A N 1
ATOM 658 C CA . ARG A 1 86 ? -6.174 1.740 18.390 1.00 91.75 86 ARG A CA 1
ATOM 659 C C . ARG A 1 86 ? -5.083 2.780 18.146 1.00 91.75 86 ARG A C 1
ATOM 661 O O . ARG A 1 86 ? -4.516 2.817 17.059 1.00 91.75 86 ARG A O 1
ATOM 668 N N . GLU A 1 87 ? -4.756 3.591 19.151 1.00 90.56 87 GLU A N 1
ATOM 669 C CA . GLU A 1 87 ? -3.695 4.602 19.061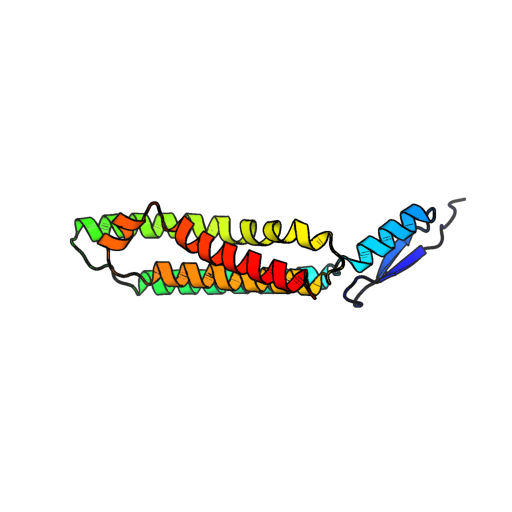 1.00 90.56 87 GLU A CA 1
ATOM 670 C C . GLU A 1 87 ? -2.324 3.967 18.789 1.00 90.56 87 GLU A C 1
ATOM 672 O O . GLU A 1 87 ? -1.626 4.361 17.850 1.00 90.56 87 GLU A O 1
ATOM 677 N N . LYS A 1 88 ? -1.960 2.931 19.559 1.00 91.50 88 LYS A N 1
ATOM 678 C CA . LYS A 1 88 ? -0.699 2.203 19.371 1.00 91.50 88 LYS A CA 1
ATOM 679 C C . LYS A 1 88 ? -0.612 1.581 17.978 1.00 91.50 88 LYS A C 1
ATOM 681 O O . LYS A 1 88 ? 0.433 1.656 17.334 1.00 91.50 88 LYS A O 1
ATOM 686 N N . TRP A 1 89 ? -1.696 0.969 17.510 1.00 90.88 89 TRP A N 1
ATOM 687 C CA . TRP A 1 89 ? -1.730 0.313 16.209 1.00 90.88 89 TRP A CA 1
ATOM 688 C C . TRP A 1 89 ? -1.577 1.315 15.057 1.00 90.88 89 TRP A C 1
ATOM 690 O O . TRP A 1 89 ? -0.735 1.115 14.182 1.00 90.88 89 TRP A O 1
ATOM 700 N N . LEU A 1 90 ? -2.288 2.447 15.106 1.00 87.25 90 LEU A N 1
ATOM 701 C CA . LEU A 1 90 ? -2.148 3.529 14.122 1.00 87.25 90 LEU A CA 1
ATOM 702 C C . LEU A 1 90 ? -0.717 4.075 14.045 1.00 87.25 90 LEU A C 1
ATOM 704 O O . LEU A 1 90 ? -0.226 4.386 12.956 1.00 87.25 90 LEU A O 1
ATOM 708 N N . TYR A 1 91 ? -0.033 4.174 15.187 1.00 87.00 91 TYR A N 1
ATOM 709 C CA . TYR A 1 91 ? 1.365 4.593 15.230 1.00 87.00 91 TYR A CA 1
ATOM 710 C C . TYR A 1 91 ? 2.295 3.607 14.501 1.00 87.00 91 TYR A C 1
ATOM 712 O O . TYR A 1 91 ? 3.118 4.032 13.687 1.00 87.00 91 TYR A O 1
ATOM 720 N N . ILE A 1 92 ? 2.144 2.300 14.751 1.00 85.00 92 ILE A N 1
ATOM 721 C CA . ILE A 1 92 ? 2.952 1.242 14.117 1.00 85.00 92 ILE A CA 1
ATOM 722 C C . ILE A 1 92 ? 2.730 1.237 12.602 1.00 85.00 92 ILE A C 1
ATOM 724 O O . ILE A 1 92 ? 3.683 1.335 11.827 1.00 85.00 92 ILE A O 1
ATOM 728 N N . VAL A 1 93 ? 1.464 1.220 12.180 1.00 81.81 93 VAL A N 1
ATOM 729 C CA . VAL A 1 93 ? 1.079 1.173 10.767 1.00 81.81 93 VAL A CA 1
ATOM 730 C C . VAL A 1 93 ? 1.648 2.362 9.990 1.00 81.81 93 VAL A C 1
ATOM 732 O O . VAL A 1 93 ? 2.225 2.177 8.917 1.00 81.81 93 VAL A O 1
ATOM 735 N N . LYS A 1 94 ? 1.568 3.581 10.543 1.00 77.88 94 LYS A N 1
ATOM 736 C CA . LYS A 1 94 ? 2.117 4.787 9.903 1.00 77.88 94 LYS A CA 1
ATOM 737 C C . LYS A 1 94 ? 3.617 4.673 9.617 1.00 77.88 94 LYS A C 1
ATOM 739 O O . LYS A 1 94 ? 4.080 5.166 8.591 1.00 77.88 94 LYS A O 1
ATOM 744 N N . ARG A 1 95 ? 4.375 4.047 10.521 1.00 76.56 95 ARG A N 1
ATOM 745 C CA . ARG A 1 95 ? 5.830 3.896 10.397 1.00 76.56 95 ARG A CA 1
ATOM 746 C C . ARG A 1 95 ? 6.222 2.871 9.328 1.00 76.56 95 ARG A C 1
ATOM 748 O O . ARG A 1 95 ? 7.248 3.040 8.680 1.00 76.56 95 ARG A O 1
ATOM 755 N N . GLU A 1 96 ? 5.427 1.821 9.149 1.00 75.81 96 GLU A N 1
ATOM 756 C CA . GLU A 1 96 ? 5.805 0.646 8.345 1.00 75.81 96 GLU A CA 1
ATOM 757 C C . GLU A 1 96 ? 5.197 0.627 6.934 1.00 75.81 96 GLU A C 1
ATOM 759 O O . GLU A 1 96 ? 5.659 -0.114 6.065 1.00 75.81 96 GLU A O 1
ATOM 764 N N . LEU A 1 97 ? 4.201 1.480 6.686 1.00 73.31 97 LEU A N 1
ATOM 765 C CA . LEU A 1 97 ? 3.469 1.608 5.423 1.00 73.31 97 LEU A CA 1
ATOM 766 C C . LEU A 1 97 ? 4.339 1.680 4.145 1.00 73.31 97 LEU A C 1
ATOM 768 O O . LEU A 1 97 ? 4.056 0.923 3.214 1.00 73.31 97 LEU A O 1
ATOM 772 N N . PRO A 1 98 ? 5.383 2.531 4.052 1.00 61.44 98 PRO A N 1
ATOM 773 C CA . PRO A 1 98 ? 6.149 2.692 2.808 1.00 61.44 98 PRO A CA 1
ATOM 774 C C . PRO A 1 98 ? 7.092 1.519 2.508 1.00 61.44 98 PRO A C 1
ATOM 776 O O . PRO A 1 98 ? 7.417 1.253 1.353 1.00 61.44 98 PRO A O 1
ATOM 779 N N . THR A 1 99 ? 7.551 0.825 3.548 1.00 63.66 99 THR A N 1
ATOM 780 C CA . THR A 1 99 ? 8.698 -0.084 3.472 1.00 63.66 99 THR A CA 1
ATOM 781 C C . THR A 1 99 ? 8.317 -1.433 2.864 1.00 63.66 99 THR A C 1
ATOM 783 O O . THR A 1 99 ? 9.006 -1.927 1.979 1.00 63.66 99 THR A O 1
ATOM 786 N N . GLN A 1 100 ? 7.195 -2.023 3.284 1.00 64.88 100 GLN A N 1
ATOM 787 C CA . GLN A 1 100 ? 6.828 -3.390 2.880 1.00 64.88 100 GLN A CA 1
ATOM 788 C C . GLN A 1 100 ? 6.446 -3.507 1.394 1.00 64.88 100 GLN A C 1
ATOM 790 O O . GLN A 1 100 ? 6.773 -4.493 0.733 1.00 64.88 100 GLN A O 1
ATOM 795 N N . VAL A 1 101 ? 5.785 -2.487 0.841 1.00 70.12 101 VAL A N 1
ATOM 796 C CA . VAL A 1 101 ? 5.274 -2.530 -0.539 1.00 70.12 101 VAL A CA 1
ATOM 797 C C . VAL A 1 101 ? 6.406 -2.459 -1.567 1.00 70.12 101 VAL A C 1
ATOM 799 O O . VAL A 1 101 ? 6.350 -3.133 -2.592 1.00 70.12 101 VAL A O 1
ATOM 802 N N . LEU A 1 102 ? 7.458 -1.681 -1.292 1.00 66.31 102 LEU A N 1
ATOM 803 C CA . LEU A 1 102 ? 8.531 -1.430 -2.258 1.00 66.31 102 LEU A CA 1
ATOM 804 C C . LEU A 1 102 ? 9.449 -2.643 -2.472 1.00 66.31 102 LEU A C 1
ATOM 806 O O . LEU A 1 102 ? 9.811 -2.920 -3.613 1.00 66.31 102 LEU A O 1
ATOM 810 N N . PHE A 1 103 ? 9.767 -3.398 -1.415 1.00 68.94 103 PHE A N 1
ATOM 811 C CA . PHE A 1 103 ? 10.623 -4.594 -1.508 1.00 68.94 103 PHE A CA 1
ATOM 812 C C . PHE A 1 103 ? 9.928 -5.797 -2.160 1.00 68.94 103 PHE A C 1
ATOM 814 O O . PHE A 1 103 ? 10.572 -6.725 -2.646 1.00 68.94 103 PHE A O 1
ATOM 821 N N . SER A 1 104 ? 8.596 -5.791 -2.209 1.00 75.94 104 SER A N 1
ATOM 822 C CA . SER A 1 104 ? 7.814 -6.944 -2.665 1.00 75.94 104 SER A CA 1
ATOM 823 C C . SER A 1 104 ? 7.923 -7.218 -4.173 1.00 75.94 104 SER A C 1
ATOM 825 O O . SER A 1 104 ? 7.581 -8.310 -4.626 1.00 75.94 104 SER A O 1
ATOM 827 N N . PHE A 1 105 ? 8.443 -6.264 -4.953 1.00 81.38 105 PHE A N 1
ATOM 828 C CA . PHE A 1 105 ? 8.558 -6.360 -6.413 1.00 81.38 105 PHE A CA 1
ATOM 829 C C . PHE A 1 105 ? 9.976 -6.651 -6.925 1.00 81.38 105 PHE A C 1
ATOM 831 O O . PHE A 1 105 ? 10.183 -6.716 -8.138 1.00 81.38 105 PHE A O 1
ATOM 838 N N . ASP A 1 106 ? 10.953 -6.891 -6.045 1.00 76.62 106 ASP A N 1
ATOM 839 C CA . ASP A 1 106 ? 12.350 -7.134 -6.444 1.00 76.62 106 ASP A CA 1
ATOM 840 C C . ASP A 1 106 ? 12.504 -8.344 -7.378 1.00 76.62 106 ASP A C 1
ATOM 842 O O . ASP A 1 106 ? 13.294 -8.315 -8.322 1.00 76.62 106 ASP A O 1
ATOM 846 N N . LYS A 1 107 ? 11.676 -9.381 -7.192 1.00 71.62 107 LYS A N 1
ATOM 847 C CA . LYS A 1 107 ? 11.644 -10.558 -8.078 1.00 71.62 107 LYS A CA 1
ATOM 848 C C . LYS A 1 107 ? 11.174 -10.223 -9.497 1.00 71.62 107 LYS A C 1
ATOM 850 O O . LYS A 1 107 ? 11.642 -10.838 -10.449 1.00 71.62 107 LYS A O 1
ATOM 855 N N . VAL A 1 108 ? 10.281 -9.243 -9.645 1.00 75.69 108 VAL A N 1
ATOM 856 C CA . VAL A 1 108 ? 9.746 -8.814 -10.947 1.00 75.69 108 VAL A CA 1
ATOM 857 C C . VAL A 1 108 ? 10.708 -7.855 -11.650 1.00 75.69 108 VAL A C 1
ATOM 859 O O . VAL A 1 108 ? 10.817 -7.886 -12.871 1.00 75.69 108 VAL A O 1
ATOM 862 N N . ARG A 1 109 ? 11.497 -7.075 -10.893 1.00 70.88 109 ARG A N 1
ATOM 863 C CA . ARG A 1 109 ? 12.561 -6.204 -11.437 1.00 70.88 109 ARG A CA 1
ATOM 864 C C . ARG A 1 109 ? 13.659 -6.980 -12.192 1.00 70.88 109 ARG A C 1
ATOM 866 O O . ARG A 1 109 ? 14.406 -6.379 -12.964 1.00 70.88 109 ARG A O 1
ATOM 873 N N . GLY A 1 110 ? 13.765 -8.296 -11.983 1.00 68.38 110 GLY A N 1
ATOM 874 C CA . GLY A 1 110 ? 14.669 -9.187 -12.719 1.00 68.38 110 GLY A CA 1
ATOM 875 C C . GLY A 1 110 ? 14.122 -9.721 -14.052 1.00 68.38 110 GLY A C 1
ATOM 876 O O . GLY A 1 110 ? 14.916 -10.167 -14.884 1.00 68.38 110 GLY A O 1
ATOM 877 N N . ALA A 1 111 ? 12.803 -9.666 -14.261 1.00 75.56 111 ALA A N 1
ATOM 878 C CA . ALA A 1 111 ? 12.125 -10.134 -15.470 1.00 75.56 111 ALA A CA 1
ATOM 879 C C . ALA A 1 111 ? 12.098 -9.053 -16.569 1.00 75.56 111 ALA A C 1
ATOM 881 O O . ALA A 1 111 ? 12.463 -7.900 -16.327 1.00 75.56 111 ALA A O 1
ATOM 882 N N . ASP A 1 112 ? 11.677 -9.412 -17.787 1.00 79.94 112 ASP A N 1
ATOM 883 C CA . ASP A 1 112 ? 11.528 -8.466 -18.908 1.00 79.94 112 ASP A CA 1
ATOM 884 C C . ASP A 1 112 ? 10.212 -7.675 -18.803 1.00 79.94 112 ASP A C 1
ATOM 886 O O . ASP A 1 112 ? 9.351 -7.697 -19.677 1.00 79.94 112 ASP A O 1
ATOM 890 N N . VAL A 1 113 ? 10.028 -7.017 -17.659 1.00 85.38 113 VAL A N 1
ATOM 891 C CA . VAL A 1 113 ? 8.823 -6.260 -17.317 1.00 85.38 113 VAL A CA 1
ATOM 892 C C . VAL A 1 113 ? 9.137 -4.771 -17.366 1.00 85.38 113 VAL A C 1
ATOM 894 O O . VAL A 1 113 ? 10.164 -4.316 -16.858 1.00 85.38 113 VAL A O 1
ATOM 897 N N . SER A 1 114 ? 8.225 -3.990 -17.949 1.00 87.50 114 SER A N 1
ATOM 898 C CA . SER A 1 114 ? 8.354 -2.533 -17.982 1.00 87.50 114 SER A CA 1
ATOM 899 C C . SER A 1 114 ? 8.440 -1.961 -16.559 1.00 87.50 114 SER A C 1
ATOM 901 O O . SER A 1 114 ? 7.553 -2.227 -15.741 1.00 87.50 114 SER A O 1
ATOM 903 N N . PRO A 1 115 ? 9.446 -1.125 -16.244 1.00 88.00 115 PRO A N 1
ATOM 904 C CA . PRO A 1 115 ? 9.577 -0.546 -14.911 1.00 88.00 115 PRO A CA 1
ATOM 905 C C . PRO A 1 115 ? 8.418 0.400 -14.559 1.00 88.00 115 PRO A C 1
ATOM 907 O O . PRO A 1 115 ? 8.094 0.543 -13.385 1.00 88.00 115 PRO A O 1
ATOM 910 N N . GLU A 1 116 ? 7.732 0.971 -15.554 1.00 89.44 116 GLU A N 1
ATOM 911 C CA . GLU A 1 116 ? 6.499 1.742 -15.343 1.00 89.44 116 GLU A CA 1
ATOM 912 C C . GLU A 1 116 ? 5.373 0.855 -14.787 1.00 89.44 116 GLU A C 1
ATOM 914 O O . GLU A 1 116 ? 4.665 1.235 -13.855 1.00 89.44 116 GLU A O 1
ATOM 919 N N . ALA A 1 117 ? 5.245 -0.368 -15.312 1.00 90.31 117 ALA A N 1
ATOM 920 C CA . ALA A 1 117 ? 4.258 -1.330 -14.835 1.00 90.31 117 ALA A CA 1
ATOM 921 C C . ALA A 1 117 ? 4.561 -1.780 -13.395 1.00 90.31 117 ALA A C 1
ATOM 923 O O . ALA A 1 117 ? 3.636 -1.949 -12.604 1.00 90.31 117 ALA A O 1
ATOM 924 N N . ILE A 1 118 ? 5.843 -1.899 -13.031 1.00 90.50 118 ILE A N 1
ATOM 925 C CA . ILE A 1 118 ? 6.273 -2.205 -11.657 1.00 90.50 118 ILE A CA 1
ATOM 926 C C . ILE A 1 118 ? 5.884 -1.072 -10.695 1.00 90.50 118 ILE A C 1
ATOM 928 O O . ILE A 1 118 ? 5.320 -1.332 -9.632 1.00 90.50 118 ILE A O 1
ATOM 932 N N . GLU A 1 119 ? 6.141 0.189 -11.053 1.00 90.75 119 GLU A N 1
ATOM 933 C CA . GLU A 1 119 ? 5.782 1.331 -10.199 1.00 90.75 119 GLU A CA 1
ATOM 934 C C . GLU A 1 119 ? 4.256 1.507 -10.060 1.00 90.75 119 GLU A C 1
ATOM 936 O O . GLU A 1 119 ? 3.759 1.857 -8.980 1.00 90.75 119 GLU A O 1
ATOM 941 N N . GLN A 1 120 ? 3.491 1.198 -11.112 1.00 91.12 120 GLN A N 1
ATOM 942 C CA . GLN A 1 120 ? 2.028 1.200 -11.067 1.00 91.12 120 GLN A CA 1
ATOM 943 C C . GLN A 1 120 ? 1.470 0.044 -10.216 1.00 91.12 120 GLN A C 1
ATOM 945 O O . GLN A 1 120 ? 0.541 0.259 -9.433 1.00 91.12 120 GLN A O 1
ATOM 950 N N . ALA A 1 121 ? 2.059 -1.150 -10.293 1.00 92.06 121 ALA A N 1
ATOM 951 C CA . ALA A 1 121 ? 1.717 -2.277 -9.425 1.00 92.06 121 ALA A CA 1
ATOM 952 C C . ALA A 1 121 ? 2.000 -1.963 -7.947 1.00 92.06 121 ALA A C 1
ATOM 954 O O . ALA A 1 121 ? 1.136 -2.155 -7.090 1.00 92.06 121 ALA A O 1
ATOM 955 N N . ALA A 1 122 ? 3.161 -1.372 -7.643 1.00 91.25 122 ALA A N 1
ATOM 956 C CA . ALA A 1 122 ? 3.495 -0.925 -6.290 1.00 91.25 122 ALA A CA 1
ATOM 957 C C . ALA A 1 122 ? 2.490 0.112 -5.762 1.00 91.25 122 ALA A C 1
ATOM 959 O O . ALA A 1 122 ? 2.048 0.040 -4.615 1.00 91.25 122 ALA A O 1
ATOM 960 N N . THR A 1 123 ? 2.075 1.052 -6.612 1.00 91.56 123 THR A N 1
ATOM 961 C CA . THR A 1 123 ? 1.023 2.026 -6.283 1.00 91.56 123 THR A CA 1
ATOM 962 C C . THR A 1 123 ? -0.321 1.352 -5.985 1.00 91.56 123 THR A C 1
ATOM 964 O O . THR A 1 123 ? -1.019 1.751 -5.052 1.00 91.56 123 THR A O 1
ATOM 967 N N . THR A 1 124 ? -0.672 0.309 -6.738 1.00 93.00 124 THR A N 1
ATOM 968 C CA . THR A 1 124 ? -1.925 -0.446 -6.568 1.00 93.00 124 THR A CA 1
ATOM 969 C C . THR A 1 124 ? -1.931 -1.236 -5.261 1.00 93.00 124 THR A C 1
ATOM 971 O O . THR A 1 124 ? -2.878 -1.130 -4.482 1.00 93.00 124 THR A O 1
ATOM 974 N N . VAL A 1 125 ? -0.843 -1.947 -4.948 1.00 93.00 125 VAL A N 1
ATOM 975 C CA . VAL A 1 125 ? -0.688 -2.651 -3.663 1.00 93.00 125 VAL A CA 1
ATOM 976 C C . VAL A 1 125 ? -0.759 -1.679 -2.486 1.00 93.00 125 VAL A C 1
ATOM 978 O O . VAL A 1 125 ? -1.421 -1.967 -1.488 1.00 93.00 125 VAL A O 1
ATOM 981 N N . LEU A 1 126 ? -0.126 -0.506 -2.602 1.00 92.50 126 LEU A N 1
ATOM 982 C CA . LEU A 1 126 ? -0.221 0.530 -1.575 1.00 92.50 126 LEU A CA 1
ATOM 983 C C . LEU A 1 126 ? -1.674 0.978 -1.365 1.00 92.50 126 LEU A C 1
ATOM 985 O O . LEU A 1 126 ? -2.102 1.096 -0.220 1.00 92.50 126 LEU A O 1
ATOM 989 N N . ALA A 1 127 ? -2.445 1.183 -2.437 1.00 92.25 127 ALA A N 1
ATOM 990 C CA . ALA A 1 127 ? -3.860 1.542 -2.333 1.00 92.25 127 ALA A CA 1
ATOM 991 C C . ALA A 1 127 ? -4.669 0.486 -1.561 1.00 92.25 127 ALA A C 1
ATOM 993 O O . ALA A 1 127 ? -5.432 0.845 -0.666 1.00 92.25 127 ALA A O 1
ATOM 994 N N . VAL A 1 128 ? -4.460 -0.803 -1.859 1.00 93.06 128 VAL A N 1
ATOM 995 C CA . VAL A 1 128 ? -5.127 -1.914 -1.154 1.00 93.06 128 VAL A CA 1
ATOM 996 C C . VAL A 1 128 ? -4.759 -1.924 0.326 1.00 93.06 128 VAL A C 1
ATOM 998 O O . VAL A 1 128 ? -5.636 -2.055 1.179 1.00 93.06 128 VAL A O 1
ATOM 1001 N N . ARG A 1 129 ? -3.474 -1.742 0.649 1.00 92.50 129 ARG A N 1
ATOM 1002 C CA . ARG A 1 129 ? -3.017 -1.693 2.040 1.00 92.50 129 ARG A CA 1
ATOM 1003 C C . ARG A 1 129 ? -3.661 -0.538 2.808 1.00 92.50 129 ARG A C 1
ATOM 1005 O O . ARG A 1 129 ? -4.123 -0.744 3.925 1.00 92.50 129 ARG A O 1
ATOM 1012 N N . LEU A 1 130 ? -3.705 0.658 2.216 1.00 92.19 130 LEU A N 1
ATOM 1013 C CA . LEU A 1 130 ? -4.331 1.834 2.829 1.00 92.19 130 LEU A CA 1
ATOM 1014 C C . LEU A 1 130 ? -5.839 1.628 3.041 1.00 92.19 130 LEU A C 1
ATOM 1016 O O . LEU A 1 130 ? -6.342 1.948 4.113 1.00 92.19 130 LEU A O 1
ATOM 1020 N N . ALA A 1 131 ? -6.540 1.026 2.077 1.00 91.19 131 ALA A N 1
ATOM 1021 C CA . ALA A 1 131 ? -7.957 0.689 2.222 1.00 91.19 131 ALA A CA 1
ATOM 1022 C C . ALA A 1 131 ? -8.202 -0.317 3.361 1.00 91.19 131 ALA A C 1
ATOM 1024 O O . ALA A 1 131 ? -9.072 -0.100 4.196 1.00 91.19 131 ALA A O 1
ATOM 1025 N N . ALA A 1 132 ? -7.375 -1.362 3.465 1.00 92.06 132 ALA A N 1
ATOM 1026 C CA . ALA A 1 132 ? -7.465 -2.337 4.552 1.00 92.06 132 ALA A CA 1
ATOM 1027 C C . ALA A 1 132 ? -7.259 -1.704 5.942 1.00 92.06 132 ALA A C 1
ATOM 1029 O O . ALA A 1 132 ? -7.862 -2.134 6.925 1.00 92.06 132 ALA A O 1
ATOM 1030 N N . ILE A 1 133 ? -6.402 -0.683 6.035 1.00 91.69 133 ILE A N 1
ATOM 1031 C CA . ILE A 1 133 ? -6.200 0.080 7.273 1.00 91.69 133 ILE A CA 1
ATOM 1032 C C . ILE A 1 133 ? -7.432 0.921 7.593 1.00 91.69 133 ILE A C 1
ATOM 1034 O O . ILE A 1 133 ? -7.891 0.900 8.736 1.00 91.69 133 ILE A O 1
ATOM 1038 N N . ASP A 1 134 ? -7.964 1.634 6.598 1.00 89.50 134 ASP A N 1
ATOM 1039 C CA . ASP A 1 134 ? -9.177 2.437 6.750 1.00 89.50 134 ASP A CA 1
ATOM 1040 C C . ASP A 1 134 ? -10.341 1.544 7.252 1.00 89.50 134 ASP A C 1
ATOM 1042 O O . ASP A 1 134 ? -10.991 1.893 8.241 1.00 89.50 134 ASP A O 1
ATOM 1046 N N . ASP A 1 135 ? -10.513 0.336 6.701 1.00 89.88 135 ASP A N 1
ATOM 1047 C CA . ASP A 1 135 ? -11.534 -0.634 7.132 1.00 89.88 135 ASP A CA 1
ATOM 1048 C C . ASP A 1 135 ? -11.386 -1.048 8.604 1.00 89.88 135 ASP A C 1
ATOM 1050 O O . ASP A 1 135 ? -12.353 -1.004 9.372 1.00 89.88 135 ASP A O 1
ATOM 1054 N N . VAL A 1 136 ? -10.174 -1.407 9.044 1.00 92.06 136 VAL A N 1
ATOM 1055 C CA . VAL A 1 136 ? -9.911 -1.749 10.455 1.00 92.06 136 VAL A CA 1
ATOM 1056 C C . VAL A 1 136 ? -10.291 -0.581 11.365 1.00 92.06 136 VAL A C 1
ATOM 1058 O O . VAL A 1 136 ? -10.940 -0.773 12.392 1.00 92.06 136 VAL A O 1
ATOM 1061 N N . VAL A 1 137 ? -9.962 0.649 10.971 1.00 89.69 137 VAL A N 1
ATOM 1062 C CA . VAL A 1 137 ? -10.205 1.840 11.791 1.00 89.69 137 VAL A CA 1
ATOM 1063 C C . VAL A 1 137 ? -11.684 2.154 11.942 1.00 89.69 137 VAL A C 1
ATOM 1065 O O . VAL A 1 137 ? -12.059 2.673 12.989 1.00 89.69 137 VAL A O 1
ATOM 1068 N N . THR A 1 138 ? -12.539 1.806 10.985 1.00 88.81 138 THR A N 1
ATOM 1069 C CA . THR A 1 138 ? -13.991 2.045 11.103 1.00 88.81 138 THR A CA 1
ATOM 1070 C C . THR A 1 138 ? -14.700 1.154 12.131 1.00 88.81 138 THR A C 1
ATOM 1072 O O . THR A 1 138 ? -15.867 1.394 12.450 1.00 88.81 138 THR A O 1
ATOM 1075 N N . HIS A 1 139 ? -14.021 0.158 12.712 1.00 93.25 139 HIS A N 1
ATOM 1076 C CA . HIS A 1 139 ? -14.632 -0.718 13.709 1.00 93.25 139 HIS A CA 1
ATOM 1077 C C . HIS A 1 139 ? -14.959 0.044 15.001 1.00 93.25 139 HIS A C 1
ATOM 1079 O O . HIS A 1 139 ? -14.083 0.591 15.674 1.00 93.25 139 HIS A O 1
ATOM 1085 N N . SER A 1 140 ? -16.237 0.047 15.382 1.00 94.31 140 SER A N 1
ATOM 1086 C CA . SER A 1 140 ? -16.737 0.787 16.548 1.00 94.31 140 SER A CA 1
ATOM 1087 C C . SER A 1 140 ? -16.815 -0.043 17.830 1.00 94.31 140 SER A C 1
ATOM 1089 O O . SER A 1 140 ? -16.923 0.518 18.913 1.00 94.31 140 SER A O 1
ATOM 1091 N N . GLN A 1 141 ? -16.752 -1.373 17.765 1.00 97.00 141 GLN A N 1
ATOM 1092 C CA . GLN A 1 141 ? -16.914 -2.224 18.948 1.00 97.00 141 GLN A CA 1
ATOM 1093 C C . GLN A 1 141 ? -15.611 -2.326 19.746 1.00 97.00 141 GLN A C 1
ATOM 1095 O O . GLN A 1 141 ? -14.611 -2.841 19.250 1.00 97.00 141 GLN A O 1
ATOM 1100 N N . ALA A 1 142 ? -15.616 -1.893 21.009 1.00 96.25 142 ALA A N 1
ATOM 1101 C CA . ALA A 1 142 ? -14.427 -1.938 21.861 1.00 96.25 142 ALA A CA 1
ATOM 1102 C C . ALA A 1 142 ? -13.954 -3.377 22.133 1.00 96.25 142 ALA A C 1
ATOM 1104 O O . ALA A 1 142 ? -12.753 -3.630 22.160 1.00 96.25 142 ALA A O 1
ATOM 1105 N N . ALA A 1 143 ? -14.886 -4.325 22.288 1.00 96.94 143 ALA A N 1
ATOM 1106 C CA . ALA A 1 143 ? -14.558 -5.743 22.454 1.00 96.94 143 ALA A CA 1
ATOM 1107 C C . ALA A 1 143 ? -13.776 -6.291 21.250 1.00 96.94 143 ALA A C 1
ATOM 1109 O O . ALA A 1 143 ? -12.743 -6.920 21.432 1.00 96.94 143 ALA A O 1
ATOM 1110 N N . TRP A 1 144 ? -14.185 -5.938 20.027 1.00 97.19 144 TRP A N 1
ATOM 1111 C CA . TRP A 1 144 ? -13.500 -6.363 18.805 1.00 97.19 144 TRP A CA 1
ATOM 1112 C C . TRP A 1 144 ? -12.033 -5.914 18.778 1.00 97.19 144 TRP A C 1
ATOM 1114 O O . TRP A 1 144 ? -11.141 -6.722 18.539 1.00 97.19 144 TRP A O 1
ATOM 1124 N N . TRP A 1 145 ? -11.758 -4.648 19.107 1.00 96.38 145 TRP A N 1
ATOM 1125 C CA . TRP A 1 145 ? -10.380 -4.147 19.178 1.00 96.38 145 TRP A CA 1
ATOM 1126 C C . TRP A 1 145 ? -9.527 -4.904 20.194 1.00 96.38 145 TRP A C 1
ATOM 1128 O O . TRP A 1 145 ? -8.332 -5.074 19.973 1.00 96.38 145 TRP A O 1
ATOM 1138 N N . ILE A 1 146 ? -10.122 -5.345 21.303 1.00 96.25 146 ILE A N 1
ATOM 1139 C CA . ILE A 1 146 ? -9.436 -6.102 22.354 1.00 96.25 146 ILE A CA 1
ATOM 1140 C C . ILE A 1 146 ? -9.173 -7.540 21.903 1.00 96.25 146 ILE A C 1
ATOM 1142 O O . ILE A 1 146 ? -8.050 -8.025 22.059 1.00 96.25 146 ILE A O 1
ATOM 1146 N N . ASP A 1 147 ? -10.183 -8.198 21.338 1.00 96.75 147 ASP A N 1
ATOM 1147 C CA . ASP A 1 147 ? -10.130 -9.602 20.928 1.00 96.75 147 ASP A CA 1
ATOM 1148 C C . ASP A 1 147 ? -9.172 -9.803 19.748 1.00 96.75 147 AS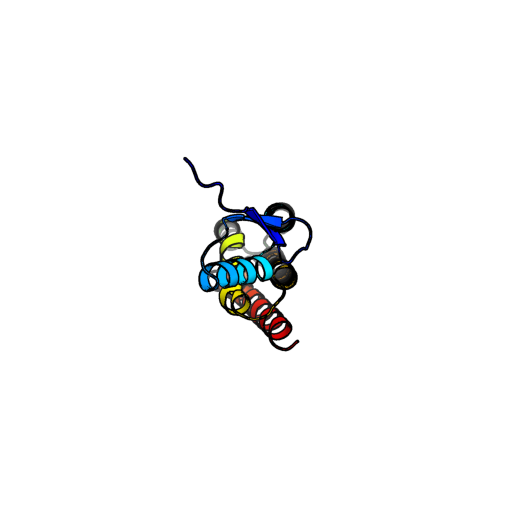P A C 1
ATOM 1150 O O . ASP A 1 147 ? -8.396 -10.756 19.726 1.00 96.75 147 ASP A O 1
ATOM 1154 N N . PHE A 1 148 ? -9.158 -8.862 18.800 1.00 95.00 148 PHE A N 1
ATOM 1155 C CA . PHE A 1 148 ? -8.349 -8.946 17.582 1.00 95.00 148 PHE A CA 1
ATOM 1156 C C . PHE A 1 148 ? -7.027 -8.179 17.647 1.00 95.00 148 PHE A C 1
ATOM 1158 O O . PHE A 1 148 ? -6.307 -8.157 16.651 1.00 95.00 148 PHE A O 1
ATOM 1165 N N . ARG A 1 149 ? -6.664 -7.585 18.793 1.00 93.75 149 ARG A N 1
ATOM 1166 C CA . ARG A 1 149 ? -5.475 -6.718 18.950 1.00 93.75 149 ARG A CA 1
ATOM 1167 C C . ARG A 1 149 ? -4.176 -7.323 18.398 1.00 93.75 149 ARG A C 1
ATOM 1169 O O . ARG A 1 149 ? -3.372 -6.603 17.815 1.00 93.75 149 ARG A O 1
ATOM 1176 N N . ASP A 1 150 ? -4.003 -8.635 18.558 1.00 92.56 150 ASP A N 1
ATOM 1177 C CA . ASP A 1 150 ? -2.799 -9.377 18.164 1.00 92.56 150 ASP A CA 1
ATOM 1178 C C . ASP A 1 150 ? -2.870 -9.856 16.694 1.00 92.56 150 ASP A C 1
ATOM 1180 O O . ASP A 1 150 ? -1.895 -10.357 16.141 1.00 92.56 150 ASP A O 1
ATOM 1184 N N . HIS A 1 151 ? -4.018 -9.671 16.034 1.00 92.62 151 HIS A N 1
ATOM 1185 C CA . HIS A 1 151 ? -4.295 -10.104 14.662 1.00 92.62 151 HIS A CA 1
ATOM 1186 C C . HIS A 1 151 ? -4.488 -8.947 13.672 1.00 92.62 151 HIS A C 1
ATOM 1188 O O . HIS A 1 151 ? -4.484 -9.188 12.465 1.00 92.62 151 HIS A O 1
ATOM 1194 N N . LEU A 1 152 ? -4.615 -7.700 14.145 1.00 92.19 152 LEU A N 1
ATOM 1195 C CA . LEU A 1 152 ? -4.873 -6.526 13.297 1.00 92.19 152 LEU A CA 1
ATOM 1196 C C . LEU A 1 152 ? -3.852 -6.378 12.161 1.00 92.19 152 LEU A C 1
ATOM 1198 O O . LEU A 1 152 ? -4.214 -6.118 11.015 1.00 92.19 152 LEU A O 1
ATOM 1202 N N . GLU A 1 153 ? -2.567 -6.575 12.463 1.00 89.56 153 GLU A N 1
ATOM 1203 C CA . GLU A 1 153 ? -1.510 -6.503 11.452 1.00 89.56 153 GLU A CA 1
ATOM 1204 C C . GLU A 1 153 ? -1.638 -7.633 10.421 1.00 89.56 153 GLU A C 1
ATOM 1206 O O . GLU A 1 153 ? -1.569 -7.391 9.218 1.00 89.56 153 GLU A O 1
ATOM 1211 N N . SER A 1 154 ? -1.908 -8.858 10.878 1.00 90.38 154 SER A N 1
ATOM 1212 C CA . SER A 1 154 ? -2.116 -10.014 10.001 1.00 90.38 154 SER A CA 1
ATOM 1213 C C . SER A 1 154 ? -3.303 -9.810 9.053 1.00 90.38 154 SER A C 1
ATOM 1215 O O . SER A 1 154 ? -3.215 -10.177 7.882 1.00 90.38 154 SER A O 1
ATOM 1217 N N . MET A 1 155 ? -4.383 -9.168 9.511 1.00 91.88 155 MET A N 1
ATOM 1218 C CA . MET A 1 155 ? -5.542 -8.846 8.670 1.00 91.88 155 MET A CA 1
ATOM 1219 C C . MET A 1 155 ? -5.166 -7.931 7.496 1.00 91.88 155 MET A C 1
ATOM 1221 O O . MET A 1 155 ? -5.514 -8.229 6.351 1.00 91.88 155 MET A O 1
ATOM 1225 N N . VAL A 1 156 ? -4.417 -6.857 7.766 1.00 91.88 156 VAL A N 1
ATOM 1226 C CA . VAL A 1 156 ? -3.940 -5.918 6.735 1.00 91.88 156 VAL A CA 1
ATOM 1227 C C . VAL A 1 156 ? -2.899 -6.576 5.827 1.00 91.88 156 VAL A C 1
ATOM 1229 O O . VAL A 1 156 ? -2.969 -6.446 4.600 1.00 91.88 156 VAL A O 1
ATOM 1232 N N . ASN A 1 157 ? -1.951 -7.319 6.403 1.00 90.00 157 ASN A N 1
ATOM 1233 C CA . ASN A 1 157 ? -0.897 -7.997 5.651 1.00 90.00 157 ASN A CA 1
ATOM 1234 C C . ASN A 1 157 ? -1.481 -9.054 4.712 1.00 90.00 157 ASN A C 1
ATOM 1236 O O . ASN A 1 157 ? -1.087 -9.097 3.556 1.00 90.00 157 ASN A O 1
ATOM 1240 N N . ARG A 1 158 ? -2.504 -9.813 5.126 1.00 92.25 158 ARG A N 1
ATOM 1241 C CA . ARG A 1 158 ? -3.167 -10.796 4.255 1.00 92.25 158 ARG A CA 1
ATOM 1242 C C . ARG A 1 158 ? -3.724 -10.159 2.980 1.00 92.25 158 ARG A C 1
ATOM 1244 O O . ARG A 1 158 ? -3.529 -10.701 1.896 1.00 92.25 158 ARG A O 1
ATOM 1251 N N . LEU A 1 159 ? -4.419 -9.025 3.096 1.00 92.56 159 LEU A N 1
ATOM 1252 C CA . LEU A 1 159 ? -4.959 -8.310 1.931 1.00 92.56 159 LEU A CA 1
ATOM 1253 C C . LEU A 1 159 ? -3.838 -7.727 1.061 1.00 92.56 159 LEU A C 1
ATOM 1255 O O . LEU A 1 159 ? -3.905 -7.797 -0.166 1.00 92.56 159 LEU A O 1
ATOM 1259 N N . THR A 1 160 ? -2.779 -7.226 1.699 1.00 91.75 160 THR A N 1
ATOM 1260 C CA . THR A 1 160 ? -1.580 -6.729 1.009 1.00 91.75 160 THR A CA 1
ATOM 1261 C C . THR A 1 160 ? -0.892 -7.852 0.219 1.00 91.75 160 THR A C 1
ATOM 1263 O O . THR A 1 160 ? -0.594 -7.677 -0.958 1.00 91.75 160 THR A O 1
ATOM 1266 N N . ASP A 1 161 ? -0.706 -9.029 0.819 1.00 91.06 161 ASP A N 1
ATOM 1267 C CA . ASP A 1 161 ? -0.060 -10.194 0.204 1.00 91.06 161 ASP A CA 1
ATOM 1268 C C . ASP A 1 161 ? -0.858 -10.740 -0.981 1.00 91.06 161 ASP A C 1
ATOM 1270 O O . ASP A 1 161 ? -0.279 -11.149 -1.989 1.00 91.06 161 ASP A O 1
ATOM 1274 N N . VAL A 1 162 ? -2.192 -10.748 -0.882 1.00 93.81 162 VAL A N 1
ATOM 1275 C CA . VAL A 1 162 ? -3.070 -11.121 -2.000 1.00 93.81 162 VAL A CA 1
ATOM 1276 C C . VAL A 1 162 ? -2.890 -10.145 -3.163 1.00 93.81 162 VAL A C 1
ATOM 1278 O O . VAL A 1 162 ? -2.717 -10.591 -4.298 1.00 93.81 162 VAL A O 1
ATOM 1281 N N . ALA A 1 163 ? -2.855 -8.837 -2.890 1.00 93.56 163 ALA A N 1
ATOM 1282 C CA . ALA A 1 163 ? -2.611 -7.830 -3.919 1.00 93.56 163 ALA A CA 1
ATOM 1283 C C . ALA A 1 163 ? -1.218 -7.982 -4.548 1.00 93.56 163 ALA A C 1
ATOM 1285 O O . ALA A 1 163 ? -1.106 -7.985 -5.770 1.00 93.56 163 ALA A O 1
ATOM 1286 N N . ILE A 1 164 ? -0.170 -8.202 -3.745 1.00 91.56 164 ILE A N 1
ATOM 1287 C CA . ILE A 1 164 ? 1.193 -8.457 -4.243 1.00 91.56 164 ILE A CA 1
ATOM 1288 C C . ILE A 1 164 ? 1.206 -9.670 -5.173 1.00 91.56 164 ILE A C 1
ATOM 1290 O O . ILE A 1 164 ? 1.735 -9.590 -6.278 1.00 91.56 164 ILE A O 1
ATOM 1294 N N . LYS A 1 165 ? 0.619 -10.798 -4.756 1.00 91.44 165 LYS A N 1
ATOM 1295 C CA . LYS A 1 165 ? 0.571 -12.017 -5.579 1.00 91.44 165 LYS A CA 1
ATOM 1296 C C . LYS A 1 165 ? -0.181 -11.788 -6.887 1.00 91.44 165 LYS A C 1
ATOM 1298 O O . LYS A 1 165 ? 0.283 -12.253 -7.927 1.00 91.44 165 LYS A O 1
ATOM 1303 N N . SER A 1 166 ? -1.306 -11.077 -6.831 1.00 93.25 166 SER A N 1
ATOM 1304 C CA . SER A 1 166 ? -2.109 -10.726 -8.004 1.00 93.25 166 SER A CA 1
ATOM 1305 C C . SER A 1 166 ? -1.308 -9.877 -8.991 1.00 93.25 166 SER A C 1
ATOM 1307 O O . SER A 1 166 ? -1.150 -10.266 -10.146 1.00 93.25 166 SER A O 1
ATOM 1309 N N . GLU A 1 167 ? -0.728 -8.769 -8.524 1.00 93.81 167 GLU A N 1
ATOM 1310 C CA . GLU A 1 167 ? 0.057 -7.861 -9.363 1.00 93.81 167 GLU A CA 1
ATOM 1311 C C . GLU A 1 167 ? 1.311 -8.542 -9.926 1.00 93.81 167 GLU A C 1
ATOM 1313 O O . GLU A 1 167 ? 1.577 -8.461 -11.122 1.00 93.81 167 GLU A O 1
ATOM 1318 N N . CYS A 1 168 ? 2.058 -9.291 -9.109 1.00 90.19 168 CYS A N 1
ATOM 1319 C CA . CYS A 1 168 ? 3.220 -10.047 -9.582 1.00 90.19 168 CYS A CA 1
ATOM 1320 C C . CYS A 1 168 ? 2.837 -11.076 -10.656 1.00 90.19 168 CYS A C 1
ATOM 1322 O O . CYS A 1 168 ? 3.538 -11.198 -11.657 1.00 90.19 168 CYS A O 1
ATOM 1324 N N . SER A 1 169 ? 1.718 -11.786 -10.485 1.00 90.12 169 SER A N 1
ATOM 1325 C CA . SER A 1 169 ? 1.236 -12.744 -11.489 1.00 90.12 169 SER A CA 1
ATOM 1326 C C . SER A 1 169 ? 0.829 -12.040 -12.785 1.00 90.12 169 SER A C 1
ATOM 1328 O O . SER A 1 169 ? 1.164 -12.509 -13.869 1.00 90.12 169 SER A O 1
ATOM 1330 N N . ALA A 1 170 ? 0.157 -10.890 -12.689 1.00 90.44 170 ALA A N 1
ATOM 1331 C CA . ALA A 1 170 ? -0.245 -10.090 -13.844 1.00 90.44 170 ALA A CA 1
ATOM 1332 C C . ALA A 1 170 ? 0.944 -9.470 -14.595 1.00 90.44 170 ALA A C 1
ATOM 1334 O O . ALA A 1 170 ? 0.845 -9.216 -15.793 1.00 90.44 170 ALA A O 1
ATOM 1335 N N . LEU A 1 171 ? 2.061 -9.209 -13.912 1.00 89.69 171 LEU A N 1
ATOM 1336 C CA . LEU A 1 171 ? 3.286 -8.715 -14.540 1.00 89.69 171 LEU A CA 1
ATOM 1337 C C . LEU A 1 171 ? 4.090 -9.827 -15.225 1.00 89.69 171 LEU A C 1
ATOM 1339 O O . LEU A 1 171 ? 4.731 -9.554 -16.232 1.00 89.69 171 LEU A O 1
ATOM 1343 N N . LEU A 1 172 ? 4.070 -11.051 -14.687 1.00 86.62 172 LEU A N 1
ATOM 1344 C CA . LEU A 1 172 ? 4.880 -12.171 -15.184 1.00 86.62 172 LEU A CA 1
ATOM 1345 C C . LEU A 1 172 ? 4.183 -13.034 -16.247 1.00 86.62 172 LEU A C 1
ATOM 1347 O O . LEU A 1 172 ? 4.872 -13.718 -16.994 1.00 86.62 172 LEU A O 1
ATOM 1351 N N . ASN A 1 173 ? 2.848 -13.015 -16.314 1.00 81.94 173 ASN A N 1
ATOM 1352 C CA . ASN A 1 173 ? 2.055 -13.818 -17.259 1.00 81.94 173 ASN A CA 1
ATOM 1353 C C . ASN A 1 173 ? 1.515 -13.005 -18.455 1.00 81.94 173 ASN A C 1
ATOM 1355 O O . ASN A 1 173 ? 0.525 -13.409 -19.068 1.00 81.94 173 ASN A O 1
ATOM 1359 N N . LYS A 1 174 ? 2.109 -11.842 -18.745 1.00 57.62 174 LYS A N 1
ATOM 1360 C CA . LYS A 1 174 ? 1.853 -11.061 -19.966 1.00 57.62 174 LYS A CA 1
ATOM 1361 C C . LYS A 1 174 ? 2.797 -11.490 -21.076 1.00 57.62 174 LYS A C 1
ATOM 1363 O O . LYS A 1 174 ? 2.330 -11.490 -22.234 1.00 57.62 174 LYS A O 1
#

Organism: NCBI:txid1355477

pLDDT: mean 85.61, std 10.14, range [38.56, 97.44]

Secondary structure (DSSP, 8-state):
----PPEEEEE-TTSS-EEEEE---HHHHHHHHHHHHT---HHHHHHHHHHHHHHHHHHHHHHHHHHHHS--BS-HHHHHHHHHHHHHHHHHHHHHHHHHHHHTTTTTTTSS--HHHHHHHHHHHHHHHHHHHHHHHT--BHHHHHHTTTTHHHHHHHHHHHHHHHHHHHHH--

Radius of gyration: 22.44 Å; chains: 1; bounding box: 66×28×58 Å